Protein AF-A0A9X0DNM7-F1 (afdb_monomer_lite)

Organism: NCBI:txid352851

Secondary structure (DSSP, 8-state):
-----HHHHHHHHHTTSTTS-------------HHHHHHHHHHHHHHHHTTTTSTT-----------HHHHT-SS--S-GGGHHHHHHHHHHHHHHHHHHHHHTT-------GGG--TT--HHHHT-HHHHHHHHHHHHHH-TT-HHHHTS-SS-----

Sequence (159 aa):
MKIATLSETSRDIQKMQANRVRQIFATTSFQFSIVHLQNVYALFRSAVASVEDIKGIRWTLTYWRLHSSITNKSAAHEDASDDVCMDRAAKRFIEKVDDSSKNAGLFNRYKYINYSAGYQDPISGYGDEMKSSLQAVRKKYDPEGVFQTVVPGGFKISR

pLDDT: mean 81.03, std 13.54, range [45.53, 96.0]

Foldseek 3Di:
DDDDDPVVVLQVVQCVDPPRDRDDDDDDDDDDDPVVVVVVVVVVVVVCVVCVPPPPDDDDDDDDDDDCCRVVPPVDDPDPVCVVVSVVVVVVVVVVVQVVCVVVVNHQLADDQVPDDPPHQNLCSVPDVSLVVVLVVCCVPVVVCCVPPVDPDGHHSDD

Structure (mmCIF, N/CA/C/O backbone):
data_AF-A0A9X0DNM7-F1
#
_entry.id   AF-A0A9X0DNM7-F1
#
loop_
_atom_site.group_PDB
_atom_site.id
_atom_site.type_symbol
_atom_site.label_atom_id
_atom_site.label_alt_id
_atom_site.label_comp_id
_atom_site.label_asym_id
_atom_site.label_entity_id
_atom_site.label_seq_id
_atom_site.pdbx_PDB_ins_code
_atom_site.Cartn_x
_atom_site.Cartn_y
_atom_site.Cartn_z
_atom_site.occupancy
_atom_site.B_iso_or_equiv
_atom_site.auth_seq_id
_atom_site.auth_comp_id
_atom_site.auth_asym_id
_atom_site.auth_atom_id
_atom_site.pdbx_PDB_model_num
ATOM 1 N N . MET A 1 1 ? -29.727 -2.800 -13.984 1.00 45.53 1 MET A N 1
ATOM 2 C CA . MET A 1 1 ? -28.348 -3.080 -13.524 1.00 45.53 1 MET A CA 1
ATOM 3 C C . MET A 1 1 ? -27.465 -3.193 -14.759 1.00 45.53 1 MET A C 1
ATOM 5 O O . MET A 1 1 ? -27.780 -4.013 -15.611 1.00 45.53 1 MET A O 1
ATOM 9 N N . LYS A 1 2 ? -26.451 -2.333 -14.934 1.00 56.72 2 LYS A N 1
ATOM 10 C CA . LYS A 1 2 ? -25.544 -2.425 -16.093 1.00 56.72 2 LYS A CA 1
ATOM 11 C C . LYS A 1 2 ? -24.553 -3.558 -15.825 1.00 56.72 2 LYS A C 1
ATOM 13 O O . LYS A 1 2 ? -23.801 -3.477 -14.860 1.00 56.72 2 LYS A O 1
ATOM 18 N N . ILE A 1 3 ? -24.578 -4.606 -16.643 1.00 56.47 3 ILE A N 1
ATOM 19 C CA . ILE A 1 3 ? -23.526 -5.625 -16.644 1.00 56.47 3 ILE A CA 1
ATOM 20 C C . ILE A 1 3 ? -22.367 -5.021 -17.435 1.00 56.47 3 ILE A C 1
ATOM 22 O O . ILE A 1 3 ? -22.525 -4.704 -18.611 1.00 56.47 3 ILE A O 1
ATOM 26 N N . ALA A 1 4 ? -21.248 -4.774 -16.763 1.00 63.94 4 ALA A N 1
ATOM 27 C CA . ALA A 1 4 ? -20.051 -4.187 -17.350 1.00 63.94 4 ALA A CA 1
ATOM 28 C C . ALA A 1 4 ? -18.850 -5.082 -17.050 1.00 63.94 4 ALA A C 1
ATOM 30 O O . ALA A 1 4 ? -18.756 -5.684 -15.978 1.00 63.94 4 ALA A O 1
ATOM 31 N N . THR A 1 5 ? -17.928 -5.162 -18.002 1.00 72.25 5 THR A N 1
ATOM 32 C CA . THR A 1 5 ? -16.650 -5.852 -17.816 1.00 72.25 5 THR A CA 1
ATOM 33 C C . THR A 1 5 ? -15.785 -5.109 -16.799 1.00 72.25 5 THR A C 1
ATOM 35 O O . THR A 1 5 ? -15.922 -3.898 -16.606 1.00 72.25 5 THR A O 1
ATOM 38 N N . LEU A 1 6 ? -14.831 -5.804 -16.173 1.00 55.91 6 LEU A N 1
ATOM 39 C CA . LEU A 1 6 ? -13.910 -5.180 -15.216 1.00 55.91 6 LEU A CA 1
ATOM 40 C C . LEU A 1 6 ? -13.151 -3.993 -15.844 1.00 55.91 6 LEU A C 1
ATOM 42 O O . LEU A 1 6 ? -12.963 -2.964 -15.202 1.00 55.91 6 LEU A O 1
ATOM 46 N N . SER A 1 7 ? -12.793 -4.089 -17.128 1.00 61.78 7 SER A N 1
ATOM 47 C CA . SER A 1 7 ? -12.140 -3.010 -17.879 1.00 61.78 7 SER A CA 1
ATOM 48 C C . SER A 1 7 ? -13.037 -1.792 -18.113 1.00 61.78 7 SER A C 1
ATOM 50 O O . SER A 1 7 ? -12.541 -0.672 -18.236 1.00 61.78 7 SER A O 1
ATOM 52 N N . GLU A 1 8 ? -14.349 -1.976 -18.224 1.00 69.75 8 GLU A N 1
ATOM 53 C CA . GLU A 1 8 ? -15.308 -0.872 -18.340 1.00 69.75 8 GLU A CA 1
ATOM 54 C C . GLU A 1 8 ? -15.562 -0.222 -16.985 1.00 69.75 8 GLU A C 1
ATOM 56 O O . GLU A 1 8 ? -15.521 1.001 -16.889 1.00 69.75 8 GLU A O 1
ATOM 61 N N . THR A 1 9 ? -15.711 -1.025 -15.932 1.00 67.62 9 THR A N 1
ATOM 62 C CA . THR A 1 9 ? -15.852 -0.536 -14.557 1.00 67.62 9 THR A CA 1
ATOM 63 C C . THR A 1 9 ? -14.623 0.261 -14.122 1.00 67.62 9 THR A C 1
ATOM 65 O O . THR A 1 9 ? -14.769 1.361 -13.596 1.00 67.62 9 THR A O 1
ATOM 68 N N . SER A 1 10 ? -13.407 -0.212 -14.421 1.00 61.81 10 SER A N 1
ATOM 69 C CA . SER A 1 10 ? -12.170 0.540 -14.161 1.00 61.81 10 SER A CA 1
ATOM 70 C C . SER A 1 10 ? -12.132 1.870 -14.914 1.00 61.81 10 SER A C 1
ATOM 72 O O . SER A 1 10 ? -11.775 2.892 -14.331 1.00 61.81 10 SER A O 1
ATOM 74 N N . ARG A 1 11 ? -12.564 1.896 -16.185 1.00 65.44 11 ARG A N 1
ATOM 75 C CA . ARG A 1 11 ? -12.679 3.140 -16.966 1.00 65.44 11 ARG A CA 1
ATOM 76 C C . ARG A 1 11 ? -13.729 4.093 -16.393 1.00 65.44 11 ARG A C 1
ATOM 78 O O . ARG A 1 11 ? -13.528 5.304 -16.448 1.00 65.44 11 ARG A O 1
ATOM 85 N N . ASP A 1 12 ? -14.829 3.578 -15.852 1.00 69.50 12 ASP A N 1
ATOM 86 C CA . ASP A 1 12 ? -15.882 4.386 -15.234 1.00 69.50 12 ASP A CA 1
ATOM 87 C C . ASP A 1 12 ? -15.438 4.950 -13.871 1.00 69.50 12 ASP A C 1
ATOM 89 O O . ASP A 1 12 ? -15.604 6.145 -13.635 1.00 69.50 12 ASP A O 1
ATOM 93 N N . ILE A 1 13 ? -14.755 4.162 -13.033 1.00 65.62 13 ILE A N 1
ATOM 94 C CA . ILE A 1 13 ? -14.144 4.628 -11.772 1.00 65.62 13 ILE A CA 1
ATOM 95 C C . ILE A 1 13 ? -13.069 5.689 -12.044 1.00 65.62 13 ILE A C 1
ATOM 97 O O . ILE A 1 13 ? -12.983 6.696 -11.343 1.00 65.62 13 ILE A O 1
ATOM 101 N N . GLN A 1 14 ? -12.283 5.524 -13.109 1.00 62.06 14 GLN A N 1
ATOM 102 C CA . GLN A 1 14 ? -11.267 6.492 -13.520 1.00 62.06 14 GLN A CA 1
ATOM 103 C C . GLN A 1 14 ? -11.870 7.852 -13.920 1.00 62.06 14 GLN A C 1
ATOM 105 O O . GLN A 1 14 ? -11.223 8.881 -13.732 1.00 62.06 14 GLN A O 1
ATOM 110 N N . LYS A 1 15 ? -13.122 7.898 -14.409 1.00 63.53 15 LYS A N 1
ATOM 111 C CA . LYS A 1 15 ? -13.847 9.164 -14.655 1.00 63.53 15 LYS A CA 1
ATOM 112 C C . LYS A 1 15 ? -14.231 9.889 -13.362 1.00 63.53 15 LYS A C 1
ATOM 114 O O . LYS A 1 15 ? -14.514 11.083 -13.416 1.00 63.53 15 LYS A O 1
ATOM 119 N N . MET A 1 16 ? -14.253 9.187 -12.228 1.00 61.97 16 MET A N 1
ATOM 120 C CA . MET A 1 16 ? -14.615 9.731 -10.915 1.00 61.97 16 MET A CA 1
ATOM 121 C C . MET A 1 16 ? -13.405 10.256 -10.124 1.00 61.97 16 MET A C 1
ATOM 123 O O . MET A 1 16 ? -13.581 10.747 -9.011 1.00 61.97 16 MET A O 1
ATOM 127 N N . GLN A 1 17 ? -12.180 10.177 -10.665 1.00 58.88 17 GLN A N 1
ATOM 128 C CA . GLN A 1 17 ? -10.998 10.723 -9.996 1.00 58.88 17 GLN A CA 1
ATOM 129 C C . GLN A 1 17 ? -11.081 12.254 -9.850 1.00 58.88 17 GLN A C 1
ATOM 131 O O . GLN A 1 17 ? -11.462 12.979 -10.776 1.00 58.88 17 GLN A O 1
ATOM 136 N N . ALA A 1 18 ? -10.705 12.754 -8.668 1.00 54.66 18 ALA A N 1
ATOM 137 C CA . ALA A 1 18 ? -10.673 14.184 -8.378 1.00 54.66 18 ALA A CA 1
ATOM 138 C C . ALA A 1 18 ? -9.733 14.925 -9.354 1.00 54.66 18 ALA A C 1
ATOM 140 O O . ALA A 1 18 ? -8.689 14.403 -9.741 1.00 54.66 18 ALA A O 1
ATOM 141 N N . ASN A 1 19 ? -10.102 16.156 -9.728 1.00 60.97 19 ASN A N 1
ATOM 142 C CA . ASN A 1 19 ? -9.392 17.058 -10.658 1.00 60.97 19 ASN A CA 1
ATOM 143 C C . ASN A 1 19 ? -9.592 16.823 -12.172 1.00 60.97 19 ASN A C 1
ATOM 145 O O . ASN A 1 19 ? -8.872 17.421 -12.967 1.00 60.97 19 ASN A O 1
ATOM 149 N N . ARG A 1 20 ? -10.585 16.023 -12.600 1.00 65.06 20 ARG A N 1
ATOM 150 C CA . ARG A 1 20 ? -10.930 15.790 -14.030 1.00 65.06 20 ARG A CA 1
ATOM 151 C C . ARG A 1 20 ? -9.791 15.195 -14.882 1.00 65.06 20 ARG A C 1
ATOM 153 O O . ARG A 1 20 ? -9.832 15.283 -16.109 1.00 65.06 20 ARG A O 1
ATOM 160 N N . VAL A 1 21 ? -8.790 14.574 -14.261 1.00 65.88 21 VAL A N 1
ATOM 161 C CA . VAL A 1 21 ? -7.685 13.900 -14.961 1.00 65.88 21 VAL A CA 1
ATOM 162 C C . VAL A 1 21 ? -8.028 12.421 -15.132 1.00 65.88 21 VAL A C 1
ATOM 164 O O . VAL A 1 21 ? -8.533 11.795 -14.206 1.00 65.88 21 VAL A O 1
ATOM 167 N N . ARG A 1 22 ? -7.753 11.844 -16.308 1.00 69.94 22 ARG A N 1
ATOM 168 C CA . ARG A 1 22 ? -7.882 10.396 -16.545 1.00 69.94 22 ARG A CA 1
ATOM 169 C C . ARG A 1 22 ? -6.504 9.740 -16.413 1.00 69.94 22 ARG A C 1
ATOM 171 O O . ARG A 1 22 ? -5.588 10.135 -17.123 1.00 69.94 22 ARG A O 1
ATOM 178 N N . GLN A 1 23 ? -6.364 8.728 -15.551 1.00 71.38 23 GLN A N 1
ATOM 179 C CA . GLN A 1 23 ? -5.093 8.014 -15.306 1.00 71.38 23 GLN A CA 1
ATOM 180 C C . GLN A 1 23 ? -5.123 6.532 -15.706 1.00 71.38 23 GLN A C 1
ATOM 182 O O . GLN A 1 23 ? -5.915 5.771 -15.161 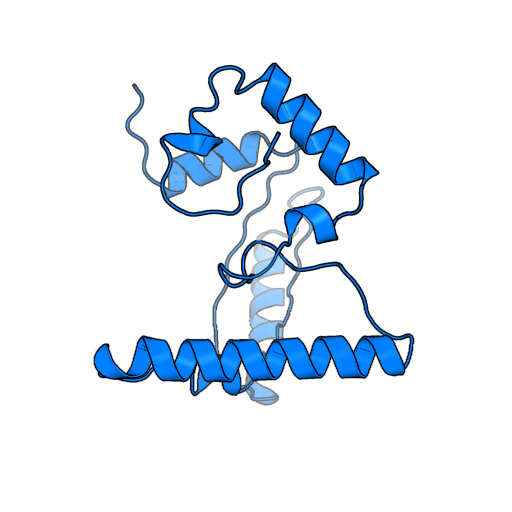1.00 71.38 23 GLN A O 1
ATOM 187 N N . ILE A 1 24 ? -4.259 6.107 -16.629 1.00 71.81 24 ILE A N 1
ATOM 188 C CA . ILE A 1 24 ? -4.118 4.691 -17.001 1.00 71.81 24 ILE A CA 1
ATOM 189 C C . ILE A 1 24 ? -2.904 4.113 -16.272 1.00 71.81 24 ILE A C 1
ATOM 191 O O . ILE A 1 24 ? -1.830 4.712 -16.295 1.00 71.81 24 ILE A O 1
ATOM 195 N N . PHE A 1 25 ? -3.076 2.939 -15.664 1.00 68.75 25 PHE A N 1
ATOM 196 C CA . PHE A 1 25 ? -2.012 2.194 -14.998 1.00 68.75 25 PHE A CA 1
ATOM 197 C C . PHE A 1 25 ? -1.822 0.839 -15.673 1.00 68.75 25 PHE A C 1
ATOM 199 O O . PHE A 1 25 ? -2.792 0.137 -15.952 1.00 68.75 25 PHE A O 1
ATOM 206 N N . ALA A 1 26 ? -0.567 0.468 -15.904 1.00 71.88 26 ALA A N 1
ATOM 207 C CA . ALA A 1 26 ? -0.174 -0.861 -16.344 1.00 71.88 26 ALA A CA 1
ATOM 208 C C . ALA A 1 26 ? 1.147 -1.228 -15.664 1.00 71.88 26 ALA A C 1
ATOM 210 O O . ALA A 1 26 ? 2.004 -0.367 -15.457 1.00 71.88 26 ALA A O 1
ATOM 211 N N . THR A 1 27 ? 1.306 -2.498 -15.311 1.00 77.06 27 THR A N 1
ATOM 212 C CA . THR A 1 27 ? 2.525 -3.023 -14.696 1.00 77.06 27 THR A CA 1
ATOM 213 C C . THR A 1 27 ? 2.962 -4.291 -15.417 1.00 77.06 27 THR A C 1
ATOM 215 O O . THR A 1 27 ? 2.151 -5.037 -15.960 1.00 77.06 27 THR A O 1
ATOM 218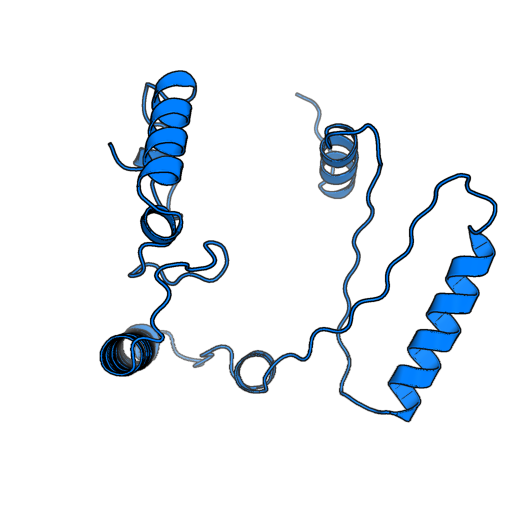 N N . THR A 1 28 ? 4.270 -4.520 -15.441 1.00 80.56 28 THR A N 1
ATOM 219 C CA . THR A 1 28 ? 4.880 -5.776 -15.880 1.00 80.56 28 THR A CA 1
ATOM 220 C C . THR A 1 28 ? 6.111 -6.049 -15.019 1.00 80.56 28 THR A C 1
ATOM 222 O O . THR A 1 28 ? 6.518 -5.200 -14.223 1.00 80.56 28 THR A O 1
ATOM 225 N N . SER A 1 29 ? 6.685 -7.241 -15.120 1.00 81.06 29 SER A N 1
ATOM 226 C CA . SER A 1 29 ? 7.841 -7.663 -14.330 1.00 81.06 29 SER A CA 1
ATOM 227 C C . SER A 1 29 ? 8.866 -8.360 -15.215 1.00 81.06 29 SER A C 1
ATOM 229 O O . SER A 1 29 ? 8.511 -9.142 -16.091 1.00 81.06 29 SER A O 1
ATOM 231 N N . PHE A 1 30 ? 10.144 -8.069 -14.981 1.00 81.12 30 PHE A N 1
ATOM 232 C CA . PHE A 1 30 ? 11.277 -8.663 -15.686 1.00 81.12 30 PHE A CA 1
ATOM 233 C C . PHE A 1 30 ? 12.480 -8.764 -14.739 1.00 81.12 30 PHE A C 1
ATOM 235 O O . PHE A 1 30 ? 12.563 -8.045 -13.741 1.00 81.12 30 PHE A O 1
ATOM 242 N N . GLN A 1 31 ? 13.418 -9.665 -15.034 1.00 79.06 31 GLN A N 1
ATOM 243 C CA . GLN A 1 31 ? 14.651 -9.786 -14.255 1.00 79.06 31 GLN A CA 1
ATOM 244 C C . GLN A 1 31 ? 15.571 -8.584 -14.484 1.00 79.06 31 GLN A C 1
ATOM 246 O O . GLN A 1 31 ? 15.692 -8.079 -15.600 1.00 79.06 31 GLN A O 1
ATOM 251 N N . PHE A 1 32 ? 16.254 -8.138 -13.428 1.00 80.88 32 PHE A N 1
ATOM 252 C CA . PHE A 1 32 ? 17.154 -6.992 -13.520 1.00 80.88 32 PHE A CA 1
ATOM 253 C C . PHE A 1 32 ? 18.302 -7.254 -14.508 1.00 80.88 32 PHE A C 1
ATOM 255 O O . PHE A 1 32 ? 19.080 -8.191 -14.347 1.00 80.88 32 PHE A O 1
ATOM 262 N N . SER A 1 33 ? 18.436 -6.367 -15.493 1.00 88.44 33 SER A N 1
ATOM 263 C CA . SER A 1 33 ? 19.575 -6.285 -16.405 1.00 88.44 33 SER A CA 1
ATOM 264 C C . SER A 1 33 ? 19.738 -4.835 -16.849 1.00 88.44 33 SER A C 1
ATOM 266 O O . SER A 1 33 ? 18.764 -4.199 -17.252 1.00 88.44 33 SER A O 1
ATOM 268 N N . ILE A 1 34 ? 20.962 -4.305 -16.787 1.00 90.25 34 ILE A N 1
ATOM 269 C CA . ILE A 1 34 ? 21.255 -2.915 -17.176 1.00 90.25 34 ILE A CA 1
ATOM 270 C C . ILE A 1 34 ? 20.900 -2.686 -18.648 1.00 90.25 34 ILE A C 1
ATOM 272 O O . ILE A 1 34 ? 20.207 -1.723 -18.971 1.00 90.25 34 ILE A O 1
ATOM 276 N N . VAL A 1 35 ? 21.308 -3.611 -19.523 1.00 93.69 35 VAL A N 1
ATOM 277 C CA . VAL A 1 35 ? 21.004 -3.558 -20.962 1.00 93.69 35 VAL A CA 1
ATOM 278 C C . VAL A 1 35 ? 19.492 -3.583 -21.186 1.00 93.69 35 VAL A C 1
ATOM 280 O O . VAL A 1 35 ? 18.957 -2.817 -21.984 1.00 93.69 35 VAL A O 1
ATOM 283 N N . HIS A 1 36 ? 18.773 -4.419 -20.434 1.00 90.81 36 HIS A N 1
ATOM 284 C CA . HIS A 1 36 ? 17.322 -4.493 -20.559 1.00 90.81 36 HIS A CA 1
ATOM 285 C C . HIS A 1 36 ? 16.629 -3.211 -20.074 1.00 90.81 36 HIS A C 1
ATOM 287 O O . HIS A 1 36 ? 15.717 -2.734 -20.738 1.00 90.81 36 HIS A O 1
ATOM 293 N N . LEU A 1 37 ? 17.084 -2.597 -18.976 1.00 91.00 37 LEU A N 1
ATOM 294 C CA . LEU A 1 37 ? 16.544 -1.320 -18.489 1.00 91.00 37 LEU A CA 1
ATOM 295 C C . LEU A 1 37 ? 16.738 -0.179 -19.493 1.00 91.00 37 LEU A C 1
ATOM 297 O O . LEU A 1 37 ? 15.833 0.636 -19.679 1.00 91.00 37 LEU A O 1
ATOM 301 N N . GLN A 1 38 ? 17.890 -0.134 -20.165 1.00 93.06 38 GLN A N 1
ATOM 302 C CA . GLN A 1 38 ? 18.143 0.827 -21.242 1.00 93.06 38 GLN A CA 1
ATOM 303 C C . GLN A 1 38 ? 17.170 0.616 -22.409 1.00 93.06 38 GLN A C 1
ATOM 305 O O . GLN A 1 38 ? 16.570 1.580 -22.888 1.00 93.06 38 GLN A O 1
ATOM 310 N N . ASN A 1 39 ? 16.946 -0.639 -22.806 1.00 94.88 39 ASN A N 1
ATOM 311 C CA . ASN A 1 39 ? 15.988 -0.983 -23.858 1.00 94.88 39 ASN A CA 1
ATOM 312 C C . ASN A 1 39 ? 14.547 -0.618 -23.469 1.00 94.88 39 ASN A C 1
ATOM 314 O O . ASN A 1 39 ? 13.837 -0.009 -24.266 1.00 94.88 39 ASN A O 1
ATOM 318 N N . VAL A 1 40 ? 14.122 -0.919 -22.238 1.00 92.81 40 VAL A N 1
ATOM 319 C CA . VAL A 1 40 ? 12.794 -0.542 -21.721 1.00 92.81 40 VAL A CA 1
ATOM 320 C C . VAL A 1 40 ? 12.616 0.974 -21.736 1.00 92.81 40 VAL A C 1
ATOM 322 O O . VAL A 1 40 ? 11.573 1.463 -22.162 1.00 92.81 40 VAL A O 1
ATOM 325 N N . TYR A 1 41 ? 13.635 1.735 -21.332 1.00 92.75 41 TYR A N 1
ATOM 326 C CA . TYR A 1 41 ? 13.572 3.192 -21.388 1.00 92.75 41 TYR A CA 1
ATOM 327 C C . TYR A 1 41 ? 13.475 3.721 -22.828 1.00 92.75 41 TYR A C 1
ATOM 329 O O . TYR A 1 41 ? 12.704 4.644 -23.093 1.00 92.75 41 TYR A O 1
ATOM 337 N N . ALA A 1 42 ? 14.201 3.122 -23.776 1.00 93.44 42 ALA A N 1
ATOM 338 C CA . ALA A 1 42 ? 14.092 3.477 -25.189 1.00 93.44 42 ALA A CA 1
ATOM 339 C C . ALA A 1 42 ? 12.679 3.210 -25.740 1.00 93.44 42 ALA A C 1
ATOM 341 O O . ALA A 1 42 ? 12.094 4.095 -26.368 1.00 93.44 42 ALA A O 1
ATOM 342 N N . LEU A 1 43 ? 12.104 2.041 -25.435 1.00 93.50 43 LEU A N 1
ATOM 343 C CA . LEU A 1 43 ? 10.727 1.687 -25.797 1.00 93.50 43 LEU A CA 1
ATOM 344 C C . LEU A 1 43 ? 9.710 2.642 -25.164 1.00 93.50 43 LEU A C 1
ATOM 346 O O . LEU A 1 43 ? 8.797 3.100 -25.845 1.00 93.50 43 LEU A O 1
ATOM 350 N N . PHE A 1 44 ? 9.896 2.998 -23.890 1.00 91.12 44 PHE A N 1
ATOM 351 C CA . PHE A 1 44 ? 9.065 3.989 -23.210 1.00 91.12 44 PHE A CA 1
ATOM 352 C C . PHE A 1 44 ? 9.087 5.335 -23.940 1.00 91.12 44 PHE A C 1
ATOM 354 O O . PHE A 1 44 ? 8.026 5.867 -24.247 1.00 91.12 44 PHE A O 1
ATOM 361 N N . ARG A 1 45 ? 10.268 5.871 -24.283 1.00 93.00 45 ARG A N 1
ATOM 362 C CA . ARG A 1 45 ? 10.355 7.142 -25.027 1.00 93.00 45 ARG A CA 1
ATOM 363 C C . ARG A 1 45 ? 9.683 7.064 -26.394 1.00 93.00 45 ARG A C 1
ATOM 365 O O . ARG A 1 45 ? 8.989 7.999 -26.777 1.00 93.00 45 ARG A O 1
ATOM 372 N N . SER A 1 46 ? 9.864 5.953 -27.109 1.00 91.75 46 SER A N 1
ATOM 373 C CA . SER A 1 46 ? 9.209 5.741 -28.402 1.00 91.75 46 SER A CA 1
ATOM 374 C C . SER A 1 46 ? 7.688 5.703 -28.267 1.00 91.75 46 SER A C 1
ATOM 376 O O . SER A 1 46 ? 6.992 6.280 -29.097 1.00 91.75 46 SER A O 1
ATOM 378 N N . ALA A 1 47 ? 7.170 5.081 -27.207 1.00 88.69 47 ALA A N 1
ATOM 379 C CA . ALA A 1 47 ? 5.748 5.106 -26.917 1.00 88.69 47 ALA A CA 1
ATOM 380 C C . ALA A 1 47 ? 5.279 6.535 -26.599 1.00 88.69 47 ALA A C 1
ATOM 382 O O . ALA A 1 47 ? 4.258 6.954 -27.139 1.00 88.69 47 ALA A O 1
ATOM 383 N N . VAL A 1 48 ? 6.024 7.304 -25.786 1.00 87.12 48 VAL A N 1
ATOM 384 C CA . VAL A 1 48 ? 5.705 8.709 -25.423 1.00 87.12 48 VAL A CA 1
ATOM 385 C C . VAL A 1 48 ? 5.533 9.586 -26.649 1.00 87.12 48 VAL A C 1
ATOM 387 O O . VAL A 1 48 ? 4.533 10.295 -26.729 1.00 87.12 48 VAL A O 1
ATOM 390 N N . ALA A 1 49 ? 6.428 9.460 -27.626 1.00 90.88 49 ALA A N 1
ATOM 391 C CA . ALA A 1 49 ? 6.338 10.213 -28.872 1.00 90.88 49 ALA A CA 1
ATOM 392 C C . ALA A 1 49 ? 5.005 9.986 -29.613 1.00 90.88 49 ALA A C 1
ATOM 394 O O . ALA A 1 49 ? 4.472 10.906 -30.216 1.00 90.88 49 ALA A O 1
ATOM 395 N N . SER A 1 50 ? 4.397 8.795 -29.519 1.00 91.00 50 SER A N 1
ATOM 396 C CA . SER A 1 50 ? 3.116 8.516 -30.196 1.00 91.00 50 SER A CA 1
ATOM 397 C C . SER A 1 50 ? 1.907 9.269 -29.619 1.00 91.00 50 SER A C 1
ATOM 399 O O . SER A 1 50 ? 0.839 9.275 -30.228 1.00 91.00 50 SER A O 1
ATOM 401 N N . VAL A 1 51 ? 2.051 9.882 -28.440 1.00 88.31 51 VAL A N 1
ATOM 402 C CA . VAL A 1 51 ? 0.968 10.566 -27.711 1.00 88.31 51 VAL A CA 1
ATOM 403 C C . VAL A 1 51 ? 1.384 11.945 -27.190 1.00 88.31 51 VAL A C 1
ATOM 405 O O . VAL A 1 51 ? 0.674 12.529 -26.368 1.00 88.31 51 VAL A O 1
ATOM 408 N N . GLU A 1 52 ? 2.525 12.475 -27.637 1.00 87.62 52 GLU A N 1
ATOM 409 C CA . GLU A 1 52 ? 3.096 13.719 -27.105 1.00 87.62 52 GLU A CA 1
ATOM 410 C C . GLU A 1 52 ? 2.242 14.960 -27.406 1.00 87.62 52 GLU A C 1
ATOM 412 O O . GLU A 1 52 ? 2.210 15.895 -26.605 1.00 87.62 52 GLU A O 1
ATOM 417 N N . ASP A 1 53 ? 1.450 14.918 -28.481 1.00 92.06 53 ASP A N 1
ATOM 418 C CA . ASP A 1 53 ? 0.526 15.990 -28.875 1.00 92.06 53 ASP A CA 1
ATOM 419 C C . ASP A 1 53 ? -0.690 16.136 -27.937 1.00 92.06 53 ASP A C 1
ATOM 421 O O . ASP A 1 53 ? -1.457 17.103 -28.023 1.00 92.06 53 ASP A O 1
ATOM 425 N N . ILE A 1 54 ? -0.903 15.194 -27.010 1.00 85.44 54 ILE A N 1
ATOM 426 C CA . ILE A 1 54 ? -2.012 15.267 -26.058 1.00 85.44 54 ILE A CA 1
ATOM 427 C C . ILE A 1 54 ? -1.713 16.343 -25.007 1.00 85.44 54 ILE A C 1
ATOM 429 O O . ILE A 1 54 ? -0.936 16.155 -24.069 1.00 85.44 54 ILE A O 1
ATOM 433 N N . LYS A 1 55 ? -2.404 17.482 -25.117 1.00 85.88 55 LYS A N 1
ATOM 434 C CA . LYS A 1 55 ? -2.242 18.617 -24.200 1.00 85.88 55 LYS A CA 1
ATOM 435 C C . LYS A 1 55 ? -2.408 18.202 -22.734 1.00 85.88 55 LYS A C 1
ATOM 437 O O . LYS A 1 55 ? -3.468 17.743 -22.312 1.00 85.88 55 LYS A O 1
ATOM 442 N N . GLY A 1 56 ? -1.370 18.457 -21.939 1.00 81.50 56 GLY A N 1
ATOM 443 C CA . GLY A 1 56 ? -1.372 18.208 -20.496 1.00 81.50 56 GLY A CA 1
ATOM 444 C C . GLY A 1 56 ? -1.136 16.749 -20.102 1.00 81.50 56 GLY A C 1
ATOM 445 O O . GLY A 1 56 ? -1.302 16.423 -18.924 1.00 81.50 56 GLY A O 1
ATOM 446 N N . ILE A 1 57 ? -0.746 15.884 -21.047 1.00 82.81 57 ILE A N 1
ATOM 447 C CA . ILE A 1 57 ? -0.354 14.512 -20.734 1.00 82.81 57 ILE A CA 1
ATOM 448 C C . ILE A 1 57 ? 0.847 14.505 -19.786 1.00 82.81 57 ILE A C 1
ATOM 450 O O . ILE A 1 57 ? 1.805 15.265 -19.927 1.00 82.81 57 ILE A O 1
ATOM 454 N N . ARG A 1 58 ? 0.778 13.634 -18.782 1.00 81.50 58 ARG A N 1
ATOM 455 C CA . ARG A 1 58 ? 1.904 13.306 -17.913 1.00 81.50 58 ARG A CA 1
ATOM 456 C C . ARG A 1 58 ? 2.104 11.814 -18.004 1.00 81.50 58 ARG A C 1
ATOM 458 O O . ARG A 1 58 ? 1.166 11.063 -17.735 1.00 81.50 58 ARG A O 1
ATOM 465 N N . TRP A 1 59 ? 3.309 11.400 -18.369 1.00 85.06 59 TRP A N 1
ATOM 466 C CA . TRP A 1 59 ? 3.632 9.990 -18.465 1.00 85.06 59 TRP A CA 1
ATOM 467 C C . TRP A 1 59 ? 4.864 9.666 -17.638 1.00 85.06 59 TRP A C 1
ATOM 469 O O . TRP A 1 59 ? 5.887 10.341 -17.733 1.00 85.06 59 TRP A O 1
ATOM 479 N N . THR A 1 60 ? 4.736 8.648 -16.794 1.00 84.50 60 THR A N 1
ATOM 480 C CA . THR A 1 60 ? 5.722 8.330 -15.765 1.00 84.50 60 THR A CA 1
ATOM 481 C C . THR A 1 60 ? 6.089 6.862 -15.867 1.00 84.50 60 THR A C 1
ATOM 483 O O . THR A 1 60 ? 5.223 5.995 -15.768 1.00 84.50 60 THR A O 1
ATOM 486 N N . LEU A 1 61 ? 7.383 6.590 -16.010 1.00 86.06 61 LEU A N 1
ATOM 487 C CA . LEU A 1 61 ? 7.955 5.262 -15.842 1.00 86.06 61 LEU A CA 1
ATOM 488 C C . LEU A 1 61 ? 8.550 5.166 -14.436 1.00 86.06 61 LEU A C 1
ATOM 490 O O . LEU A 1 61 ? 9.390 5.981 -14.062 1.00 86.06 61 LEU A O 1
ATOM 494 N N . THR A 1 62 ? 8.112 4.180 -13.656 1.00 84.88 62 THR A N 1
ATOM 495 C CA . THR A 1 62 ? 8.659 3.912 -12.319 1.00 84.88 62 THR A CA 1
ATOM 496 C C . THR A 1 62 ? 9.176 2.486 -12.251 1.00 84.88 62 THR A C 1
ATOM 498 O O . THR A 1 62 ? 8.556 1.570 -12.788 1.00 84.88 62 THR A O 1
ATOM 501 N N . TYR A 1 63 ? 10.317 2.304 -11.590 1.00 83.88 63 TYR A N 1
ATOM 502 C CA . TYR A 1 63 ? 10.894 0.991 -11.342 1.00 83.88 63 TYR A CA 1
ATOM 503 C C . TYR A 1 63 ? 10.787 0.661 -9.862 1.00 83.88 63 TYR A C 1
ATOM 505 O O . TYR A 1 63 ? 11.256 1.416 -9.011 1.00 83.88 63 TYR A O 1
ATOM 513 N N . TRP A 1 64 ? 10.209 -0.498 -9.572 1.00 79.69 64 TRP A N 1
ATOM 514 C CA . TRP A 1 64 ? 10.126 -1.042 -8.226 1.00 79.69 64 TRP A CA 1
ATOM 515 C C . TRP A 1 64 ? 11.017 -2.269 -8.161 1.00 79.69 64 TRP A C 1
ATOM 517 O O . TRP A 1 64 ? 10.755 -3.274 -8.822 1.00 79.69 64 TRP A O 1
ATOM 527 N N . ARG A 1 65 ? 12.091 -2.197 -7.373 1.00 79.19 65 ARG A N 1
ATOM 528 C CA . ARG A 1 65 ? 12.882 -3.392 -7.099 1.00 79.19 65 ARG A CA 1
ATOM 529 C C . ARG A 1 65 ? 12.075 -4.283 -6.165 1.00 79.19 65 ARG A C 1
ATOM 531 O O . ARG A 1 65 ? 11.862 -3.935 -5.007 1.00 79.19 65 ARG A O 1
ATOM 538 N N . LEU A 1 66 ? 11.661 -5.438 -6.668 1.00 67.31 66 LEU A N 1
ATOM 539 C CA . LEU A 1 66 ? 11.107 -6.485 -5.825 1.00 67.31 66 LEU A CA 1
ATOM 540 C C . LEU A 1 66 ? 12.265 -7.174 -5.099 1.00 67.31 66 LEU A C 1
ATOM 542 O O . LEU A 1 66 ? 13.253 -7.582 -5.713 1.00 67.31 66 LEU A O 1
ATOM 546 N N . HIS A 1 67 ? 12.176 -7.244 -3.774 1.00 62.81 67 HIS A N 1
ATOM 547 C CA . HIS A 1 67 ? 13.133 -7.994 -2.970 1.00 62.81 67 HIS A CA 1
ATOM 548 C C . HIS A 1 67 ? 13.011 -9.493 -3.292 1.00 62.81 67 HIS A C 1
ATOM 550 O O . HIS A 1 67 ? 11.925 -9.962 -3.635 1.00 62.81 67 HIS A O 1
ATOM 556 N N . SER A 1 68 ? 14.091 -10.267 -3.155 1.00 59.47 68 SER A N 1
ATOM 557 C CA . SER A 1 68 ? 14.064 -11.709 -3.447 1.00 59.47 68 SER A CA 1
ATOM 558 C C . SER A 1 68 ? 13.093 -12.477 -2.547 1.00 59.47 68 SER A C 1
ATOM 560 O O . SER A 1 68 ? 12.583 -13.516 -2.942 1.00 59.47 68 SER A O 1
ATOM 562 N N . SER A 1 69 ? 12.745 -11.946 -1.373 1.00 54.25 69 SER A N 1
ATOM 563 C CA . SER A 1 69 ? 11.657 -12.489 -0.547 1.00 54.25 69 SER A CA 1
ATOM 564 C C . SER A 1 69 ? 10.267 -12.343 -1.177 1.00 54.25 69 SER A C 1
ATOM 566 O O . SER A 1 69 ? 9.342 -12.990 -0.730 1.00 54.25 69 SER A O 1
ATOM 568 N N . ILE A 1 70 ? 10.082 -11.496 -2.190 1.00 54.75 70 ILE A N 1
ATOM 569 C CA . ILE A 1 70 ? 8.820 -11.378 -2.936 1.00 54.75 70 ILE A CA 1
ATOM 570 C C . ILE A 1 70 ? 8.866 -12.283 -4.172 1.00 54.75 70 ILE A C 1
ATOM 572 O O . ILE A 1 70 ? 7.868 -12.909 -4.507 1.00 54.75 70 ILE A O 1
ATOM 576 N N . THR A 1 71 ? 10.025 -12.380 -4.834 1.00 60.84 71 THR A N 1
ATOM 577 C CA . THR A 1 71 ? 10.165 -13.114 -6.106 1.00 60.84 71 THR A CA 1
ATOM 578 C C . THR A 1 71 ? 10.535 -14.586 -5.949 1.00 60.84 71 THR A C 1
ATOM 580 O O . THR A 1 71 ? 10.194 -15.377 -6.817 1.00 60.84 71 THR A O 1
ATOM 583 N N . ASN A 1 72 ? 11.241 -14.963 -4.878 1.00 55.28 72 ASN A N 1
ATOM 584 C CA . ASN A 1 72 ? 11.685 -16.343 -4.655 1.00 55.28 72 ASN A CA 1
ATOM 585 C C . ASN A 1 72 ? 10.811 -17.087 -3.648 1.00 55.28 72 ASN A C 1
ATOM 587 O O . ASN A 1 72 ? 10.770 -18.309 -3.708 1.00 55.28 72 ASN A O 1
ATOM 591 N N . LYS A 1 73 ? 10.158 -16.387 -2.711 1.00 47.12 73 LYS A N 1
ATOM 592 C CA . LYS A 1 73 ? 9.322 -16.989 -1.663 1.00 47.12 73 LYS A CA 1
ATOM 593 C C . LYS A 1 73 ? 8.382 -15.956 -1.049 1.00 47.12 73 LYS A C 1
ATOM 595 O O . LYS A 1 73 ? 8.656 -15.468 0.044 1.00 47.12 73 LYS A O 1
ATOM 600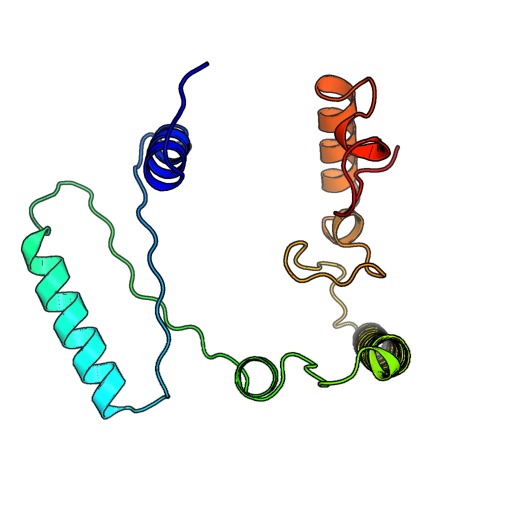 N N . SER A 1 74 ? 7.240 -15.686 -1.670 1.00 47.09 74 SER A N 1
ATOM 601 C CA . SER A 1 74 ? 6.098 -15.126 -0.939 1.00 47.09 74 SER A CA 1
ATOM 602 C C . SER A 1 74 ? 5.572 -16.174 0.052 1.00 47.09 74 SER A C 1
ATOM 604 O O . SER A 1 74 ? 4.522 -16.736 -0.199 1.00 47.09 74 SER A O 1
ATOM 606 N N . ALA A 1 75 ? 6.353 -16.539 1.082 1.00 48.41 75 ALA A N 1
ATOM 607 C CA . ALA A 1 75 ? 6.036 -17.563 2.086 1.00 48.41 75 ALA A CA 1
ATOM 608 C C . ALA A 1 75 ? 5.274 -18.786 1.526 1.00 48.41 75 ALA A C 1
ATOM 610 O O . ALA A 1 75 ? 4.364 -19.292 2.163 1.00 48.41 75 ALA A O 1
ATOM 611 N N . ALA A 1 76 ? 5.612 -19.230 0.313 1.00 50.31 76 ALA A N 1
ATOM 612 C CA . ALA A 1 76 ? 4.906 -20.321 -0.333 1.00 50.31 76 ALA A CA 1
ATOM 613 C C . ALA A 1 76 ? 5.536 -21.616 0.167 1.00 50.31 76 ALA A C 1
ATOM 615 O O . ALA A 1 76 ? 6.672 -21.941 -0.187 1.00 50.31 76 ALA A O 1
ATOM 616 N N . HIS A 1 77 ? 4.826 -22.300 1.050 1.00 53.94 77 HIS A N 1
ATOM 617 C CA . HIS A 1 77 ? 5.010 -23.723 1.273 1.00 53.94 77 HIS A CA 1
ATOM 618 C C . HIS A 1 77 ? 3.882 -24.450 0.534 1.00 53.94 77 HIS A C 1
ATOM 620 O O . HIS A 1 77 ? 2.804 -23.898 0.322 1.00 53.94 77 HIS A O 1
ATOM 626 N N . GLU A 1 78 ? 4.164 -25.656 0.056 1.00 53.00 78 GLU A N 1
ATOM 627 C CA . GLU A 1 78 ? 3.242 -26.391 -0.820 1.00 53.00 78 GLU A CA 1
ATOM 628 C C . GLU A 1 78 ? 2.121 -27.091 -0.038 1.00 53.00 78 GLU A C 1
ATOM 630 O O . GLU A 1 78 ? 1.087 -27.424 -0.613 1.00 53.00 78 GLU A O 1
ATOM 635 N N . ASP A 1 79 ? 2.307 -27.285 1.270 1.00 62.31 79 ASP A N 1
ATOM 636 C CA . ASP A 1 79 ? 1.383 -28.015 2.135 1.00 62.31 79 ASP A CA 1
ATOM 637 C C . ASP A 1 79 ? 0.734 -27.094 3.173 1.00 62.31 79 ASP A C 1
ATOM 639 O O . ASP A 1 79 ? 1.412 -26.617 4.077 1.00 62.31 79 ASP A O 1
ATOM 643 N N . ALA A 1 80 ? -0.583 -26.901 3.097 1.00 65.12 80 ALA A N 1
ATOM 644 C CA . ALA A 1 80 ? -1.367 -26.110 4.053 1.00 65.12 80 ALA A CA 1
ATOM 645 C C . ALA A 1 80 ? -1.142 -26.495 5.536 1.00 65.12 80 ALA A C 1
ATOM 647 O O . ALA A 1 80 ? -1.416 -25.696 6.431 1.00 65.12 80 ALA A O 1
ATOM 648 N N . SER A 1 81 ? -0.616 -27.692 5.829 1.00 74.00 81 SER A N 1
ATOM 649 C CA . SER A 1 81 ? -0.245 -28.099 7.190 1.00 74.00 81 SER A CA 1
ATOM 650 C C . SER A 1 81 ? 0.832 -27.206 7.837 1.00 74.00 81 SER A C 1
ATOM 652 O O . SER A 1 81 ? 0.860 -27.072 9.066 1.00 74.00 81 SER A O 1
ATOM 654 N N . ASP A 1 82 ? 1.650 -26.517 7.033 1.00 73.19 82 ASP A N 1
ATOM 655 C CA . ASP A 1 82 ? 2.715 -25.623 7.499 1.00 73.19 82 ASP A CA 1
ATOM 656 C C . ASP A 1 82 ? 2.264 -24.160 7.720 1.00 73.19 82 ASP A C 1
ATOM 658 O O . ASP A 1 82 ? 3.005 -23.397 8.358 1.00 73.19 82 ASP A O 1
ATOM 662 N N . ASP A 1 83 ? 1.047 -23.774 7.293 1.00 70.69 83 ASP A N 1
ATOM 663 C CA . ASP A 1 83 ? 0.535 -22.382 7.317 1.00 70.69 83 ASP A CA 1
ATOM 664 C C . ASP A 1 83 ? 0.694 -21.771 8.716 1.00 70.69 83 ASP A C 1
ATOM 666 O O . ASP A 1 83 ? 1.267 -20.698 8.914 1.00 70.69 83 ASP A O 1
ATOM 670 N N . VAL A 1 84 ? 0.259 -22.516 9.736 1.00 78.12 84 VAL A N 1
ATOM 671 C CA . VAL A 1 84 ? 0.267 -22.070 11.136 1.00 78.12 84 VAL A CA 1
ATOM 672 C C . VAL A 1 84 ? 1.688 -21.834 11.653 1.00 78.12 84 VAL A C 1
ATOM 674 O O . VAL A 1 84 ? 1.920 -20.931 12.466 1.00 78.12 84 VAL A O 1
ATOM 677 N N . CYS A 1 85 ? 2.647 -22.662 11.237 1.00 79.50 85 CYS A N 1
ATOM 678 C CA . CYS A 1 85 ? 4.037 -22.527 11.659 1.00 79.50 85 CYS A CA 1
ATOM 679 C C . CYS A 1 85 ? 4.686 -21.312 10.986 1.00 79.50 85 CYS A C 1
ATOM 681 O O . CYS A 1 85 ? 5.354 -20.511 11.651 1.00 79.50 85 CYS A O 1
ATOM 683 N N . MET A 1 86 ? 4.421 -21.140 9.692 1.00 76.88 86 MET A N 1
ATOM 684 C CA . MET A 1 86 ? 4.942 -20.052 8.874 1.00 76.88 86 MET A CA 1
ATOM 685 C C . MET A 1 86 ? 4.381 -18.693 9.301 1.00 76.88 86 MET A C 1
ATOM 687 O O . MET A 1 86 ? 5.163 -17.771 9.552 1.00 76.88 86 MET A O 1
ATOM 691 N N . ASP A 1 87 ? 3.070 -18.589 9.522 1.00 79.38 87 ASP A N 1
ATOM 692 C CA . ASP A 1 87 ? 2.420 -17.385 10.052 1.00 79.38 87 ASP A CA 1
ATOM 693 C C . ASP A 1 87 ? 2.987 -16.997 11.417 1.00 79.38 87 ASP A C 1
ATOM 695 O O . ASP A 1 87 ? 3.290 -15.829 11.684 1.00 79.38 87 ASP A O 1
ATOM 699 N N . ARG A 1 88 ? 3.200 -17.984 12.294 1.00 83.56 88 ARG A N 1
ATOM 700 C CA . ARG A 1 88 ? 3.799 -17.756 13.613 1.00 83.56 88 ARG A CA 1
ATOM 701 C C . ARG A 1 88 ? 5.235 -17.256 13.497 1.00 83.56 88 ARG A C 1
ATOM 703 O O . ARG A 1 88 ? 5.625 -16.365 14.256 1.00 83.56 88 ARG A O 1
ATOM 710 N N . ALA A 1 89 ? 6.027 -17.828 12.594 1.00 82.06 89 ALA A N 1
ATOM 711 C CA . ALA A 1 89 ? 7.405 -17.412 12.367 1.00 82.06 89 ALA A CA 1
ATOM 712 C C . ALA A 1 89 ? 7.470 -15.979 11.812 1.00 82.06 89 ALA A C 1
ATOM 714 O O . ALA A 1 89 ? 8.200 -15.148 12.360 1.00 82.06 89 ALA A O 1
ATOM 715 N N . ALA A 1 90 ? 6.657 -15.666 10.800 1.00 79.81 90 ALA A N 1
ATOM 716 C CA . ALA A 1 90 ? 6.561 -14.337 10.205 1.00 79.81 90 ALA A CA 1
ATOM 717 C C . ALA A 1 90 ? 6.091 -13.289 11.226 1.00 79.81 90 ALA A C 1
ATOM 719 O O . ALA A 1 90 ? 6.741 -12.254 11.390 1.00 79.81 90 ALA A O 1
ATOM 720 N N . LYS A 1 91 ? 5.029 -13.588 11.988 1.00 87.81 91 LYS A N 1
ATOM 721 C CA . LYS A 1 91 ? 4.523 -12.717 13.060 1.00 87.81 91 LYS A CA 1
ATOM 722 C C . LYS A 1 91 ? 5.606 -12.399 14.086 1.00 87.81 91 LYS A C 1
ATOM 724 O O . LYS A 1 91 ? 5.868 -11.227 14.346 1.00 87.81 91 LYS A O 1
ATOM 729 N N . ARG A 1 92 ? 6.293 -13.423 14.607 1.00 87.81 92 ARG A N 1
ATOM 730 C CA . ARG A 1 92 ? 7.383 -13.251 15.586 1.00 87.81 92 ARG A CA 1
ATOM 731 C C . ARG A 1 92 ? 8.532 -12.413 15.038 1.00 87.81 92 ARG A C 1
ATOM 733 O O . ARG A 1 92 ? 9.130 -11.643 15.784 1.00 87.81 92 ARG A O 1
ATOM 740 N N . PHE A 1 93 ? 8.876 -12.584 13.765 1.00 87.81 93 PHE A N 1
ATOM 741 C CA . PHE A 1 93 ? 9.917 -11.785 13.129 1.00 87.81 93 PHE A CA 1
ATOM 742 C C . PHE A 1 93 ? 9.524 -10.304 13.073 1.00 87.81 93 PHE A C 1
ATOM 744 O O . PHE A 1 93 ? 10.289 -9.459 13.535 1.00 87.81 93 PHE A O 1
ATOM 751 N N . ILE A 1 94 ? 8.320 -9.993 12.584 1.00 88.12 94 ILE A N 1
ATOM 752 C CA . ILE A 1 94 ? 7.824 -8.612 12.499 1.00 88.12 94 ILE A CA 1
ATOM 753 C C . ILE A 1 94 ? 7.703 -7.970 13.888 1.00 88.12 94 ILE A C 1
ATOM 755 O O . ILE A 1 94 ? 8.113 -6.826 14.053 1.00 88.12 94 ILE A O 1
ATOM 759 N N . GLU A 1 95 ? 7.213 -8.699 14.896 1.00 91.88 95 GLU A N 1
ATOM 760 C CA . GLU A 1 95 ? 7.147 -8.207 16.282 1.00 91.88 95 GLU A CA 1
ATOM 761 C C . GLU A 1 95 ? 8.539 -7.854 16.826 1.00 91.88 95 GLU A C 1
ATOM 763 O O . GLU A 1 95 ? 8.730 -6.771 17.376 1.00 91.88 95 GLU A O 1
ATOM 768 N N . LYS A 1 96 ? 9.547 -8.706 16.589 1.00 89.81 96 LYS A N 1
ATOM 769 C CA . LYS A 1 96 ? 10.935 -8.423 16.989 1.00 89.81 96 LYS A CA 1
ATOM 770 C C . LYS A 1 96 ? 11.526 -7.204 16.278 1.00 89.81 96 LYS A C 1
ATOM 772 O O . LYS A 1 96 ? 12.272 -6.449 16.899 1.00 89.81 96 LYS A O 1
ATOM 777 N N . VAL A 1 97 ? 11.219 -7.009 14.994 1.00 88.38 97 VAL A N 1
ATOM 778 C CA . VAL A 1 97 ? 11.645 -5.816 14.241 1.00 88.38 97 VAL A CA 1
ATOM 779 C C . VAL A 1 97 ? 10.981 -4.558 14.803 1.00 88.38 97 VAL A C 1
ATOM 781 O O . VAL A 1 97 ? 11.660 -3.548 15.000 1.00 88.38 97 VAL A O 1
ATOM 784 N N . ASP A 1 98 ? 9.681 -4.618 15.102 1.00 90.62 98 ASP A N 1
ATOM 785 C CA . ASP A 1 98 ? 8.947 -3.508 15.711 1.00 90.62 98 ASP A CA 1
ATOM 786 C C . ASP A 1 98 ? 9.534 -3.149 17.086 1.00 90.62 98 ASP A C 1
ATOM 788 O O . ASP A 1 98 ? 9.791 -1.975 17.350 1.00 90.62 98 ASP A O 1
ATOM 792 N N . ASP A 1 99 ? 9.826 -4.134 17.937 1.00 93.62 99 ASP A N 1
ATOM 793 C CA . ASP A 1 99 ? 10.419 -3.896 19.259 1.00 93.62 99 ASP A CA 1
ATOM 794 C C . ASP A 1 99 ? 11.850 -3.354 19.171 1.00 93.62 99 ASP A C 1
ATOM 796 O O . ASP A 1 99 ? 12.194 -2.390 19.858 1.00 93.62 99 ASP A O 1
ATOM 800 N N . SER A 1 100 ? 12.670 -3.895 18.266 1.00 92.50 100 SER A N 1
ATOM 801 C CA . SER A 1 100 ? 14.009 -3.359 17.997 1.00 92.50 100 SER A CA 1
ATOM 802 C C . SER A 1 100 ? 13.954 -1.902 17.522 1.00 92.50 100 SER A C 1
ATOM 804 O O . SER A 1 100 ? 14.731 -1.072 17.996 1.00 92.50 100 SER A O 1
ATOM 806 N N . SER A 1 101 ? 12.997 -1.564 16.655 1.00 82.38 101 SER A N 1
ATOM 807 C CA . SER A 1 101 ? 12.802 -0.198 16.157 1.00 82.38 101 SER A CA 1
ATOM 808 C C . SER A 1 101 ? 12.337 0.756 17.259 1.00 82.38 101 SER A C 1
ATOM 810 O O . SER A 1 101 ? 12.775 1.906 17.289 1.00 82.38 101 SER A O 1
ATOM 812 N N . LYS A 1 102 ? 11.477 0.300 18.185 1.00 94.12 102 LYS A N 1
ATOM 813 C CA . LYS A 1 102 ? 11.030 1.103 19.340 1.00 94.12 102 LYS A CA 1
ATOM 814 C C . LYS A 1 102 ? 12.204 1.420 20.256 1.00 94.12 102 LYS A C 1
ATOM 816 O O . LYS A 1 102 ? 12.388 2.578 20.614 1.00 94.12 102 LYS A O 1
ATOM 821 N N . ASN A 1 103 ? 13.033 0.420 20.558 1.00 93.94 103 ASN A N 1
ATOM 822 C CA . ASN A 1 103 ? 14.222 0.590 21.396 1.00 93.94 103 ASN A CA 1
ATOM 823 C C . ASN A 1 103 ? 15.243 1.558 20.779 1.00 93.94 103 ASN A C 1
ATOM 825 O O . ASN A 1 103 ? 15.935 2.263 21.505 1.00 93.94 103 ASN A O 1
ATOM 829 N N . ALA A 1 104 ? 15.316 1.619 19.447 1.00 92.56 104 ALA A N 1
ATOM 830 C CA . ALA A 1 104 ? 16.175 2.554 18.726 1.00 92.56 104 ALA A CA 1
ATOM 831 C C . ALA A 1 104 ? 15.556 3.955 18.532 1.00 92.56 104 ALA A C 1
ATOM 833 O O . ALA A 1 104 ? 16.205 4.827 17.962 1.00 92.56 104 ALA A O 1
ATOM 834 N N . GLY A 1 105 ? 14.300 4.178 18.940 1.00 91.31 105 GLY A N 1
ATOM 835 C CA . GLY A 1 105 ? 13.575 5.425 18.665 1.00 91.31 105 GLY A CA 1
ATOM 836 C C . GLY A 1 105 ? 13.221 5.638 17.184 1.00 91.31 105 GLY A C 1
ATOM 837 O O . GLY A 1 105 ? 12.914 6.755 16.781 1.00 91.31 105 GLY A O 1
ATOM 838 N N . LEU A 1 106 ? 13.261 4.579 16.369 1.00 88.31 106 LEU A N 1
ATOM 839 C CA . LEU A 1 106 ? 13.020 4.605 14.918 1.00 88.31 106 LEU A CA 1
ATOM 840 C C . LEU A 1 106 ? 11.654 4.023 14.522 1.00 88.31 106 LEU A C 1
ATOM 842 O O . LEU A 1 106 ? 11.317 3.965 13.339 1.00 88.31 106 LEU A O 1
ATOM 846 N N . PHE A 1 107 ? 10.873 3.544 15.491 1.00 91.81 107 PHE A N 1
ATOM 847 C CA . PHE A 1 107 ? 9.586 2.913 15.225 1.00 91.81 107 PHE A CA 1
ATOM 848 C C . PHE A 1 107 ? 8.584 3.888 14.605 1.00 91.81 107 PHE A C 1
ATOM 850 O O . PHE A 1 107 ? 8.317 4.962 15.143 1.00 91.81 107 PHE A O 1
ATOM 857 N N . ASN A 1 108 ? 7.955 3.455 13.513 1.00 90.38 108 ASN A N 1
ATOM 858 C CA . ASN A 1 108 ? 6.814 4.131 12.918 1.00 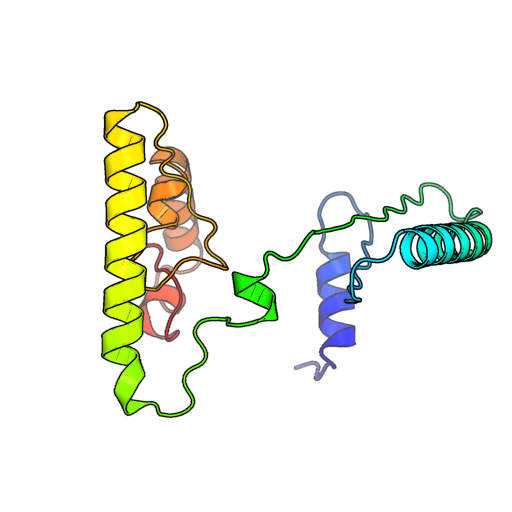90.38 108 ASN A CA 1
ATOM 859 C C . ASN A 1 108 ? 5.580 3.226 13.014 1.00 90.38 108 ASN A C 1
ATOM 861 O O . ASN A 1 108 ? 5.602 2.074 12.580 1.00 90.38 108 ASN A O 1
ATOM 865 N N . ARG A 1 109 ? 4.490 3.767 13.570 1.00 92.12 109 ARG A N 1
ATOM 866 C CA . ARG A 1 109 ? 3.211 3.055 13.714 1.00 92.12 109 ARG A CA 1
ATOM 867 C C . ARG A 1 109 ? 2.506 2.780 12.384 1.00 92.12 109 ARG A C 1
ATOM 869 O O . ARG A 1 109 ? 1.636 1.917 12.340 1.00 92.12 109 ARG A O 1
ATOM 876 N N . TYR A 1 110 ? 2.842 3.511 11.321 1.00 90.38 110 TYR A N 1
ATOM 877 C CA . TYR A 1 110 ? 2.196 3.367 10.022 1.00 90.38 110 TYR A CA 1
ATOM 878 C C . TYR A 1 110 ? 2.417 1.965 9.441 1.00 90.38 110 TYR A C 1
ATOM 880 O O . TYR A 1 110 ? 3.553 1.513 9.293 1.00 90.38 110 TYR A O 1
ATOM 888 N N . LYS A 1 111 ? 1.324 1.302 9.049 1.00 88.69 111 LYS A N 1
ATOM 889 C CA . LYS A 1 111 ? 1.345 0.045 8.294 1.00 88.69 111 LYS A CA 1
ATOM 890 C C . LYS A 1 111 ? 0.498 0.215 7.034 1.00 88.69 111 LYS A C 1
ATOM 892 O O . LYS A 1 111 ? -0.599 0.774 7.074 1.00 88.69 111 LYS A O 1
ATOM 897 N N . TYR A 1 112 ? 1.008 -0.257 5.900 1.00 85.50 112 TYR A N 1
ATOM 898 C CA . TYR A 1 112 ? 0.280 -0.179 4.638 1.00 85.50 112 TYR A CA 1
ATOM 899 C C . TYR A 1 112 ? -0.805 -1.260 4.598 1.00 85.50 112 TYR A C 1
ATOM 901 O O . TYR A 1 112 ? -0.501 -2.449 4.515 1.00 85.50 112 TYR A O 1
ATOM 909 N N . ILE A 1 113 ? -2.071 -0.843 4.672 1.00 85.31 113 ILE A N 1
ATOM 910 C CA . ILE A 1 113 ? -3.233 -1.726 4.868 1.00 85.31 113 ILE A CA 1
ATOM 911 C C . ILE A 1 113 ? -3.327 -2.869 3.848 1.00 85.31 113 ILE A C 1
ATOM 913 O O . ILE A 1 113 ? -3.642 -3.990 4.229 1.00 85.31 113 ILE A O 1
ATOM 917 N N . ASN A 1 114 ? -2.983 -2.619 2.580 1.00 82.25 114 ASN A N 1
ATOM 918 C CA . ASN A 1 114 ? -3.075 -3.626 1.518 1.00 82.25 114 ASN A CA 1
ATOM 919 C C . ASN A 1 114 ? -2.092 -4.791 1.703 1.00 82.25 114 ASN A C 1
ATOM 921 O O . ASN A 1 114 ? -2.342 -5.865 1.170 1.00 82.25 114 ASN A O 1
ATOM 925 N N . TYR A 1 115 ? -1.002 -4.585 2.450 1.00 81.69 115 TYR A N 1
ATOM 926 C CA . TYR A 1 115 ? 0.022 -5.597 2.746 1.00 81.69 115 TYR A CA 1
ATOM 927 C C . TYR A 1 115 ? 0.176 -5.845 4.247 1.00 81.69 115 TYR A C 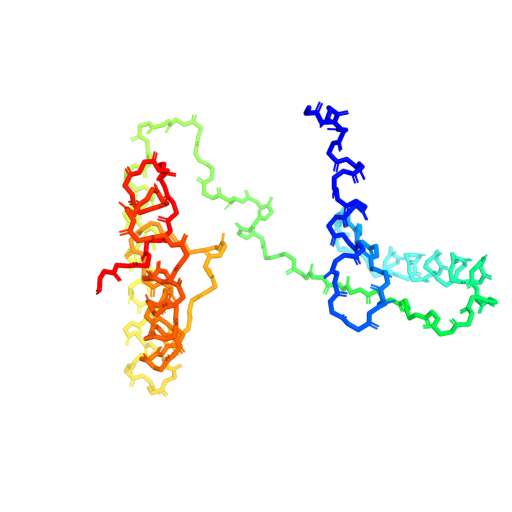1
ATOM 929 O O . TYR A 1 115 ? 1.221 -6.301 4.705 1.00 81.69 115 TYR A O 1
ATOM 937 N N . SER A 1 116 ? -0.849 -5.506 5.027 1.00 85.12 116 SER A N 1
ATOM 938 C CA . SER A 1 116 ? -0.858 -5.804 6.452 1.00 85.12 116 SER A CA 1
ATOM 939 C C . SER A 1 116 ? -1.392 -7.217 6.674 1.00 85.12 116 SER A C 1
ATOM 941 O O . SER A 1 116 ? -2.410 -7.601 6.100 1.00 85.12 116 SER A O 1
ATOM 943 N N . ALA A 1 117 ? -0.709 -7.992 7.511 1.00 86.69 117 ALA A N 1
ATOM 944 C CA . ALA A 1 117 ? -1.180 -9.301 7.945 1.00 86.69 117 ALA A CA 1
ATOM 945 C C . ALA A 1 117 ? -2.376 -9.153 8.899 1.00 86.69 117 ALA A C 1
ATOM 947 O O . ALA A 1 117 ? -2.504 -8.141 9.589 1.00 86.69 117 ALA A O 1
ATOM 948 N N . GLY A 1 118 ? -3.230 -10.178 8.990 1.00 86.69 118 GLY A N 1
ATOM 949 C CA . GLY A 1 118 ? -4.479 -10.109 9.763 1.00 86.69 118 GLY A CA 1
ATOM 950 C C . GLY A 1 118 ? -4.312 -9.788 11.257 1.00 86.69 118 GLY A C 1
ATOM 951 O O . GLY A 1 118 ? -5.242 -9.279 11.872 1.00 86.69 118 GLY A O 1
ATOM 952 N N . TYR A 1 119 ? -3.132 -10.035 11.839 1.00 87.44 119 TYR A N 1
ATOM 953 C CA . TYR A 1 119 ? -2.829 -9.705 13.238 1.00 87.44 119 TYR A CA 1
ATOM 954 C C . TYR A 1 119 ? -2.408 -8.240 13.461 1.00 87.44 119 TYR A C 1
ATOM 956 O O . TYR A 1 119 ? -2.252 -7.822 14.607 1.00 87.44 119 TYR A O 1
ATOM 964 N N . GLN A 1 120 ? -2.144 -7.480 12.396 1.00 91.88 120 GLN A N 1
ATOM 965 C CA . GLN A 1 120 ? -1.697 -6.091 12.490 1.00 91.88 120 GLN A CA 1
ATOM 966 C C . GLN A 1 120 ? -2.885 -5.128 12.616 1.00 91.88 120 GLN A C 1
ATOM 968 O O . GLN A 1 120 ? -4.007 -5.451 12.240 1.00 91.88 120 GLN A O 1
ATOM 973 N N . ASP A 1 121 ? -2.623 -3.910 13.100 1.00 91.81 121 ASP A N 1
ATOM 974 C CA . ASP A 1 121 ? -3.615 -2.830 13.178 1.00 91.81 121 ASP A CA 1
ATOM 975 C C . ASP A 1 121 ? -3.194 -1.620 12.317 1.00 91.81 121 ASP A C 1
ATOM 977 O O . ASP A 1 121 ? -2.658 -0.629 12.826 1.00 91.81 121 ASP A O 1
ATOM 981 N N . PRO A 1 122 ? -3.394 -1.683 10.988 1.00 93.12 122 PRO A N 1
ATOM 982 C CA . PRO A 1 122 ? -3.056 -0.581 10.092 1.00 93.12 122 PRO A CA 1
ATOM 983 C C . PRO A 1 122 ? -3.955 0.647 10.270 1.00 93.12 122 PRO A C 1
ATOM 985 O O . PRO A 1 122 ? -3.502 1.757 9.997 1.00 93.12 122 PRO A O 1
ATOM 988 N N . ILE A 1 123 ? -5.197 0.480 10.747 1.00 93.94 123 ILE A N 1
ATOM 989 C CA . ILE A 1 123 ? -6.142 1.594 10.925 1.00 93.94 123 ILE A CA 1
ATOM 990 C C . ILE A 1 123 ? -5.654 2.528 12.031 1.00 93.94 123 ILE A C 1
ATOM 992 O O . ILE A 1 123 ? -5.593 3.740 11.826 1.00 93.94 123 ILE A O 1
ATOM 996 N N . SER A 1 124 ? -5.239 1.982 13.179 1.00 91.88 124 SER A N 1
ATOM 997 C CA . SER A 1 124 ? -4.618 2.795 14.235 1.00 91.88 124 SER A CA 1
ATOM 998 C C . SER A 1 124 ? -3.252 3.353 13.810 1.00 91.88 124 SER A C 1
ATOM 1000 O O . SER A 1 124 ? -2.836 4.409 14.288 1.00 91.88 124 SER A O 1
ATOM 1002 N N . GLY A 1 125 ? -2.573 2.704 12.859 1.00 91.75 125 GLY A N 1
ATOM 1003 C CA . GLY A 1 125 ? -1.320 3.184 12.272 1.00 91.75 125 GLY A CA 1
ATOM 1004 C C . GLY A 1 125 ? -1.422 4.548 11.576 1.00 91.75 125 GLY A C 1
ATOM 1005 O O . GLY A 1 125 ? -0.416 5.251 11.473 1.00 91.75 125 GLY A O 1
ATOM 1006 N N . TYR A 1 126 ? -2.617 4.975 11.153 1.00 91.44 126 TYR A N 1
ATOM 1007 C CA . TYR A 1 126 ? -2.836 6.314 10.590 1.00 91.44 126 TYR A CA 1
ATOM 1008 C C . TYR A 1 126 ? -2.849 7.435 11.641 1.00 91.44 126 TYR A C 1
ATOM 1010 O O . TYR A 1 126 ? -2.744 8.607 11.286 1.00 91.44 126 TYR A O 1
ATOM 1018 N N . GLY A 1 127 ? -2.931 7.086 12.928 1.00 91.88 127 GLY A N 1
ATOM 1019 C CA . GLY A 1 127 ? -3.072 8.026 14.036 1.00 91.88 127 GLY A CA 1
ATOM 1020 C C . GLY A 1 127 ? -4.526 8.301 14.421 1.00 91.88 127 GLY A C 1
ATOM 1021 O O . GLY A 1 127 ? -5.459 8.057 13.653 1.00 91.88 127 GLY A O 1
ATOM 1022 N N . ASP A 1 128 ? -4.703 8.818 15.636 1.00 93.19 128 ASP A N 1
ATOM 1023 C CA . ASP A 1 128 ? -6.011 8.913 16.297 1.00 93.19 128 ASP A CA 1
ATOM 1024 C C . ASP A 1 128 ? -6.989 9.840 15.570 1.00 93.19 128 ASP A C 1
ATOM 1026 O O . ASP A 1 128 ? -8.180 9.540 15.482 1.00 93.19 128 ASP A O 1
ATOM 1030 N N . GLU A 1 129 ? -6.491 10.933 14.989 1.00 94.19 129 GLU A N 1
ATOM 1031 C CA . GLU A 1 129 ? -7.299 11.870 14.204 1.00 94.19 129 GLU A CA 1
ATOM 1032 C C . GLU A 1 129 ? -7.882 11.198 12.954 1.00 94.19 129 GLU A C 1
ATOM 1034 O O . GLU A 1 129 ? -9.094 11.224 12.727 1.00 94.19 129 GLU A O 1
ATOM 1039 N N . MET A 1 130 ? -7.036 10.526 12.166 1.00 93.25 130 MET A N 1
ATOM 1040 C CA . MET A 1 130 ? -7.477 9.841 10.951 1.00 93.25 130 MET A CA 1
ATOM 1041 C C . MET A 1 130 ? -8.405 8.671 11.282 1.00 93.25 130 MET A C 1
ATOM 1043 O O . MET A 1 130 ? -9.430 8.490 10.625 1.00 93.25 130 MET A O 1
ATOM 1047 N N . LYS A 1 131 ? -8.097 7.910 12.338 1.00 93.56 131 LYS A N 1
ATOM 1048 C CA . LYS A 1 131 ? -8.973 6.843 12.833 1.00 93.56 131 LYS A CA 1
ATOM 1049 C C . LYS A 1 131 ? -10.351 7.387 13.216 1.00 93.56 131 LYS A C 1
ATOM 1051 O O . LYS A 1 131 ? -11.358 6.842 12.769 1.00 93.56 131 LYS A O 1
ATOM 1056 N N . SER A 1 132 ? -10.401 8.491 13.958 1.00 94.38 132 SER A N 1
ATOM 1057 C CA . SER A 1 132 ? -11.657 9.143 14.351 1.00 94.38 132 SER A CA 1
ATOM 1058 C C . SER A 1 132 ? -12.451 9.629 13.136 1.00 94.38 132 SER A C 1
ATOM 1060 O O . SER A 1 132 ? -13.670 9.457 13.074 1.00 94.38 132 SER A O 1
ATOM 1062 N N . SER A 1 133 ? -11.767 10.177 12.128 1.00 95.75 133 SER A N 1
ATOM 1063 C CA . SER A 1 133 ? -12.381 10.580 10.860 1.00 95.75 133 SER A CA 1
ATOM 1064 C C . SER A 1 133 ? -12.996 9.386 10.117 1.00 95.75 133 SER A C 1
ATOM 1066 O O . SER A 1 133 ? -14.166 9.428 9.732 1.00 95.75 133 SER A O 1
ATOM 1068 N N . LEU A 1 134 ? -12.266 8.271 10.001 1.00 94.88 134 LEU A N 1
ATOM 1069 C CA . LEU A 1 134 ? -12.777 7.034 9.399 1.00 94.88 134 LEU A CA 1
ATOM 1070 C C . LEU A 1 134 ? -13.996 6.491 10.156 1.00 94.88 134 LEU A C 1
ATOM 1072 O O . LEU A 1 134 ? -14.981 6.090 9.534 1.00 94.88 134 LEU A O 1
ATOM 1076 N N . GLN A 1 135 ? -13.974 6.530 11.489 1.00 95.00 135 GLN A N 1
ATOM 1077 C CA . GLN A 1 135 ? -15.111 6.135 12.322 1.00 95.00 135 GLN A CA 1
ATOM 1078 C C . GLN A 1 135 ? -16.329 7.042 12.108 1.00 95.00 135 GLN A C 1
ATOM 1080 O O . GLN A 1 135 ? -17.458 6.550 12.047 1.00 95.00 135 GLN A O 1
ATOM 1085 N N . ALA A 1 136 ? -16.129 8.354 11.953 1.00 95.69 136 ALA A N 1
ATOM 1086 C CA . ALA A 1 136 ? -17.202 9.298 11.648 1.00 95.69 136 ALA A CA 1
ATOM 1087 C C . ALA A 1 136 ? -17.811 9.049 10.256 1.00 95.69 136 ALA A C 1
ATOM 1089 O O . ALA A 1 136 ? -19.035 9.000 10.117 1.00 95.69 136 ALA A O 1
ATOM 1090 N N . VAL A 1 137 ? -16.974 8.812 9.239 1.00 95.50 137 VAL A N 1
ATOM 1091 C CA . VAL A 1 137 ? -17.415 8.425 7.886 1.00 95.50 137 VAL A CA 1
ATOM 1092 C C . VAL A 1 137 ? -18.211 7.122 7.939 1.00 95.50 137 VAL A C 1
ATOM 1094 O O . VAL A 1 137 ? -19.309 7.052 7.386 1.00 95.50 137 VAL A O 1
ATOM 1097 N N . ARG A 1 138 ? -17.718 6.118 8.673 1.00 94.12 138 ARG A N 1
ATOM 1098 C CA . ARG A 1 138 ? -18.420 4.849 8.886 1.00 94.12 138 ARG A CA 1
ATOM 1099 C C . ARG A 1 138 ? -19.784 5.059 9.546 1.00 94.12 138 ARG A C 1
ATOM 1101 O O . ARG A 1 138 ? -20.762 4.505 9.068 1.00 94.12 138 ARG A O 1
ATOM 1108 N N . LYS A 1 139 ? -19.893 5.895 10.585 1.00 93.88 139 LYS A N 1
ATOM 1109 C CA . LYS A 1 139 ? -21.188 6.208 11.229 1.00 93.88 139 LYS A CA 1
ATOM 1110 C C . LYS A 1 139 ? -22.181 6.864 10.265 1.00 93.88 139 LYS A C 1
ATOM 1112 O O . LYS A 1 139 ? -23.373 6.598 10.360 1.00 93.88 139 LYS A O 1
ATOM 1117 N N . LYS A 1 140 ? -21.696 7.709 9.351 1.00 96.00 140 LYS A N 1
ATOM 1118 C CA . LYS A 1 140 ? -22.537 8.429 8.388 1.00 96.00 140 LYS A CA 1
ATOM 1119 C C . LYS A 1 140 ? -23.049 7.539 7.253 1.00 96.00 140 LYS A C 1
ATOM 1121 O O . LYS A 1 140 ? -24.198 7.692 6.855 1.00 96.00 140 LYS A O 1
ATOM 1126 N N . TYR A 1 141 ? -22.202 6.663 6.713 1.00 95.31 141 TYR A N 1
ATOM 1127 C CA . TYR A 1 141 ? -22.505 5.921 5.481 1.00 95.31 141 TYR A CA 1
ATOM 1128 C C . TYR A 1 141 ? -22.714 4.413 5.677 1.00 95.31 141 TYR A C 1
ATOM 1130 O O . TYR A 1 141 ? -23.278 3.772 4.799 1.00 95.31 141 TYR A O 1
ATOM 1138 N N . ASP A 1 142 ? -22.298 3.853 6.812 1.00 94.12 142 ASP A N 1
ATOM 1139 C CA . ASP A 1 142 ? -22.523 2.455 7.204 1.00 94.12 142 ASP A CA 1
ATOM 1140 C C . ASP A 1 142 ? -23.067 2.371 8.653 1.00 94.12 142 ASP A C 1
ATOM 1142 O O . ASP A 1 142 ? -22.429 1.782 9.545 1.00 94.12 142 ASP A O 1
ATOM 1146 N N . PRO A 1 143 ? -24.229 3.008 8.929 1.00 93.06 143 PRO A N 1
ATOM 1147 C CA . PRO A 1 143 ? -24.804 3.058 10.274 1.00 93.06 143 PRO A CA 1
ATOM 1148 C C . PRO A 1 143 ? -25.177 1.664 10.795 1.00 93.06 143 PRO A C 1
ATOM 1150 O O . PRO A 1 143 ? -24.967 1.372 11.973 1.00 93.06 143 PRO A O 1
ATOM 1153 N N . GLU A 1 144 ? -25.644 0.781 9.910 1.00 92.75 144 GLU A N 1
ATOM 1154 C CA . GLU A 1 144 ? -26.001 -0.607 10.226 1.00 92.75 144 GLU A CA 1
ATOM 1155 C C . GLU A 1 144 ? -24.775 -1.532 10.324 1.00 92.75 144 GLU A C 1
ATOM 1157 O O . GLU A 1 144 ? -24.858 -2.619 10.889 1.00 92.75 144 GLU A O 1
ATOM 1162 N N . GLY A 1 145 ? -23.602 -1.083 9.862 1.00 92.38 145 GLY A N 1
ATOM 1163 C CA . GLY A 1 145 ? -22.350 -1.823 10.004 1.00 92.38 145 GLY A CA 1
ATOM 1164 C C . GLY A 1 145 ? -22.205 -3.002 9.043 1.00 92.38 145 GLY A C 1
ATOM 1165 O O . GLY A 1 145 ? -21.482 -3.941 9.365 1.00 92.38 145 GLY A O 1
ATOM 1166 N N . VAL A 1 146 ? -22.843 -2.962 7.873 1.00 92.44 146 VAL A N 1
ATOM 1167 C CA . VAL A 1 146 ? -22.807 -4.025 6.858 1.00 92.44 146 VAL A CA 1
ATOM 1168 C C . VAL A 1 146 ? -21.365 -4.376 6.482 1.00 92.44 146 VAL A C 1
ATOM 1170 O O . VAL A 1 146 ? -20.995 -5.549 6.449 1.00 92.44 146 VAL A O 1
ATOM 1173 N N . PHE A 1 147 ? -20.497 -3.379 6.284 1.00 90.38 147 PHE A N 1
ATOM 1174 C CA . PHE A 1 147 ? -19.086 -3.625 5.951 1.00 90.38 147 PHE A CA 1
ATOM 1175 C C . PHE A 1 147 ? -18.256 -4.094 7.154 1.00 90.38 147 PHE A C 1
ATOM 1177 O O . PHE A 1 147 ? -17.169 -4.661 6.989 1.00 90.38 147 PHE A O 1
ATOM 1184 N N . GLN A 1 148 ? -18.768 -3.881 8.368 1.00 91.69 148 GLN A N 1
ATOM 1185 C CA . GLN A 1 148 ? -18.114 -4.306 9.601 1.00 91.69 148 GLN A CA 1
ATOM 1186 C C . GLN A 1 148 ? -18.438 -5.759 9.954 1.00 91.69 148 GLN A C 1
ATOM 1188 O O . GLN A 1 148 ? -17.565 -6.447 10.477 1.00 91.69 148 GLN A O 1
ATOM 1193 N N . THR A 1 149 ? -19.652 -6.232 9.655 1.00 90.12 149 THR A N 1
ATOM 1194 C CA . THR A 1 149 ? -20.148 -7.537 10.125 1.00 90.12 149 THR A CA 1
ATOM 1195 C C . THR A 1 149 ? -20.446 -8.535 9.011 1.00 90.12 149 THR A C 1
ATOM 1197 O O . THR A 1 149 ? -20.227 -9.726 9.206 1.00 90.12 149 THR A O 1
ATOM 1200 N N . VAL A 1 150 ? -20.925 -8.078 7.851 1.00 90.44 150 VAL A N 1
ATOM 1201 C CA . VAL A 1 150 ? -21.404 -8.962 6.774 1.00 90.44 150 VAL A CA 1
ATOM 1202 C C . VAL A 1 150 ? -20.304 -9.265 5.761 1.00 90.44 150 VAL A C 1
ATOM 1204 O O . VAL A 1 150 ? -20.267 -10.349 5.186 1.00 90.44 150 VAL A O 1
ATOM 1207 N N . VAL A 1 151 ? -19.378 -8.328 5.545 1.00 86.56 151 VAL A N 1
ATOM 1208 C CA . VAL A 1 151 ? -18.260 -8.535 4.617 1.00 86.56 151 VAL A CA 1
ATOM 1209 C C . VAL A 1 151 ? -17.145 -9.326 5.312 1.00 86.56 151 VAL A C 1
ATOM 1211 O O . VAL A 1 151 ? -16.582 -8.821 6.288 1.00 86.56 151 VAL A O 1
ATOM 1214 N N . PRO A 1 152 ? -16.783 -10.531 4.835 1.00 84.88 152 PRO A N 1
ATOM 1215 C CA . PRO A 1 152 ? -15.692 -11.305 5.416 1.00 84.88 152 PRO A CA 1
ATOM 1216 C C . PRO A 1 152 ? -14.332 -10.649 5.143 1.00 84.88 152 PRO A C 1
ATOM 1218 O O . PRO A 1 152 ? -14.102 -10.061 4.087 1.00 84.88 152 PRO A O 1
ATOM 1221 N N . GLY A 1 153 ? -13.415 -10.773 6.105 1.00 83.88 153 GLY A N 1
ATOM 1222 C CA . GLY A 1 153 ? -12.048 -10.261 5.992 1.00 83.88 153 GLY A CA 1
ATOM 1223 C C . GLY A 1 153 ? -11.927 -8.732 6.031 1.00 83.88 153 GLY A C 1
ATOM 1224 O O . GLY A 1 153 ? -12.866 -8.008 6.379 1.00 83.88 153 GLY A O 1
ATOM 1225 N N . GLY A 1 154 ? -10.733 -8.247 5.681 1.00 86.50 154 GLY A N 1
ATOM 1226 C CA . GLY A 1 154 ? -10.365 -6.832 5.738 1.00 86.50 154 GLY A CA 1
ATOM 1227 C C . GLY A 1 154 ? -10.240 -6.279 7.163 1.00 86.50 154 GLY A C 1
ATOM 1228 O O . GLY A 1 154 ? -10.765 -6.835 8.128 1.00 86.50 154 GLY A O 1
ATOM 1229 N N . PHE A 1 155 ? -9.547 -5.149 7.299 1.00 91.75 155 PHE A N 1
ATOM 1230 C CA . PHE A 1 155 ? -9.438 -4.452 8.580 1.00 91.75 155 PHE A CA 1
ATOM 1231 C C . PHE A 1 155 ? -10.705 -3.648 8.842 1.00 91.75 155 PHE A C 1
ATOM 1233 O O . PHE A 1 155 ? -11.134 -2.849 8.007 1.00 91.75 155 PHE A O 1
ATOM 1240 N N . LYS A 1 156 ? -11.319 -3.877 10.002 1.00 91.50 156 LYS A N 1
ATOM 1241 C CA . LYS A 1 156 ? -12.571 -3.220 10.373 1.00 91.50 156 LYS A CA 1
ATOM 1242 C C . LYS A 1 156 ? -12.297 -1.854 10.983 1.00 91.50 156 LYS A C 1
ATOM 1244 O O . LYS A 1 156 ? -11.389 -1.686 11.794 1.00 91.50 156 LYS A O 1
ATOM 1249 N N . ILE A 1 157 ? -13.129 -0.887 10.615 1.00 89.56 157 ILE A N 1
ATOM 1250 C CA . ILE A 1 157 ? -13.164 0.437 11.230 1.00 89.56 157 ILE A CA 1
ATOM 1251 C C . ILE A 1 157 ? -14.074 0.267 12.449 1.00 89.56 157 ILE A C 1
ATOM 1253 O O . ILE A 1 157 ? -15.277 0.532 12.390 1.00 89.56 157 ILE A O 1
ATOM 1257 N N . SER A 1 158 ? -13.527 -0.330 13.511 1.00 72.62 158 SER A N 1
ATOM 1258 C CA . SER A 1 158 ? -14.251 -0.613 14.755 1.00 72.62 158 SER A CA 1
ATOM 1259 C C . SER A 1 158 ? -14.919 0.645 15.335 1.00 72.62 158 SER A C 1
ATOM 1261 O O . SER A 1 158 ? -14.634 1.769 14.912 1.00 72.62 158 SER A O 1
ATOM 1263 N N . ARG A 1 159 ? -15.856 0.454 16.278 1.00 56.59 159 ARG A N 1
ATOM 1264 C CA . ARG A 1 159 ? -16.573 1.558 16.943 1.00 56.59 159 ARG A CA 1
ATOM 1265 C C . ARG A 1 159 ? -15.646 2.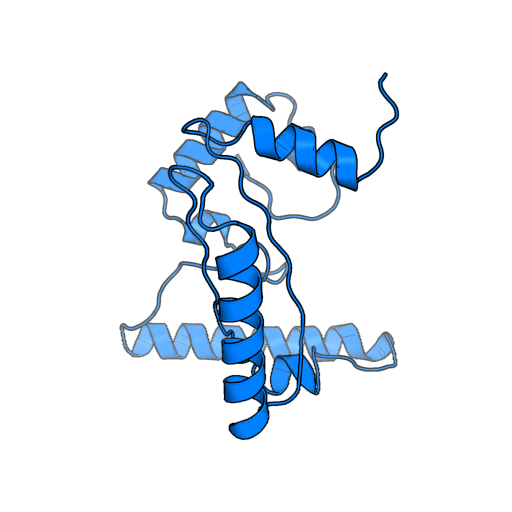583 17.587 1.00 56.59 159 ARG A C 1
ATOM 1267 O O . ARG A 1 159 ? -14.583 2.181 18.105 1.00 56.59 159 ARG A O 1
#

Radius of gyration: 21.53 Å; chains: 1; bounding box: 50×47×52 Å